Protein 4QSY (pdb70)

Organism: Homo sapiens (NCBI:txid9606)

CATH classification: 3.30.505.10

Secondary structure (DSSP, 8-state):
--B-TT--HHHHHHHHHHH--TTEEEEEE-SSSTT-EEEEEEETTEEEEEEEEE-SS-EESSSS--BSSHHHHHHHHHH-TTS-BBTTS-B----EE---/------B---

Radius of gyration: 12.67 Å; Cα contacts (8 Å, |Δi|>4): 235; chains: 2; bounding box: 30×30×31 Å

InterPro domains:
  IPR000242 Tyrosine-specific protein phosphatase, PTPase domain [PF00102] (273-519)
  IPR000242 Tyrosine-specific protein phosphatase, PTPase domain [PR00700] (303-310)
  IPR000242 Tyrosine-specific protein phosphatase, PTPase domain [PR00700] (327-347)
  IPR000242 Tyrosine-specific protein phosphatase, PTPase domain [PR00700] (413-430)
  IPR000242 Tyrosine-specific protein phosphatase, PTPase domain [PR00700] (454-472)
  IPR000242 Tyrosine-specific protein phosphatase, PTPase domain [PR00700] (488-503)
  IPR000242 Tyrosine-specific protein phosphatase, PTPase domain [PR00700] (504-514)
  IPR000242 Tyrosine-specific protein phosphatase, PTPase domain [PS50055] (247-521)
  IPR000242 Tyrosine-specific protein phosphatase, PTPase domain [SM00194] (246-523)
  IPR000387 Tyrosine-specific protein phosphatases domain [PS50056] (436-512)
  IPR000980 SH2 domain [PF00017] (6-81)
  IPR000980 SH2 domain [PF00017] (112-197)
  IPR000980 SH2 domain [PS50001] (6-102)
  IPR000980 SH2 domain [PS50001] (112-216)
  IPR000980 SH2 domain [SM00252] (4-87)
  IPR000980 SH2 domain [SM00252] (110-203)
  IPR003595 Protein-tyrosine phosphatase, catalytic [SM00404] (414-520)
  IPR012152 Protein-tyrosine phosphatase, non-receptor type-6, -11 [PIRSF000929] (1-593)
  IPR016130 Protein-tyrosine phosphatase, active site [PS00383] (457-467)
  IPR029021 Protein-tyrosine phosphatase-like [G3DSA:3.90.190.10] (218-525)

Foldseek 3Di:
DQEDAPDDLVRQFVCCLPPHDQLEKHKYADDVDGPFIKIWGHHPSGIDIFGWDDPVCFIDRVDDDTHPDPVVNLVVQCVVQARAADPVGDTGHNHHRDDD/DDDDDDDDDD

B-factor: mean 49.57, std 19.66, range [17.44, 118.37]

Structure (mmCIF, N/CA/C/O backbone):
data_4QSY
#
_entry.id   4QSY
#
_cell.length_a   61.780
_cell.length_b   61.780
_cell.length_c   74.190
_cell.angle_alpha   90.00
_cell.angle_beta   90.00
_cell.angle_gamma   90.00
#
_symmetry.space_group_name_H-M   'P 43 21 2'
#
loop_
_entity.id
_entity.type
_entity.pdbx_description
1 polymer 'Tyrosine-protein phosphatase non-receptor type 11'
2 polymer 'GRB2-associated-binding protein 1'
3 water water
#
loop_
_atom_site.group_PDB
_atom_site.id
_atom_site.type_symbol
_atom_site.label_atom_id
_atom_site.label_alt_id
_atom_site.label_comp_id
_atom_site.label_asym_id
_atom_site.label_entity_id
_atom_site.label_seq_id
_atom_site.pdbx_PDB_ins_code
_atom_site.Cartn_x
_atom_site.Cartn_y
_atom_site.Cartn_z
_atom_site.occupancy
_atom_site.B_iso_or_equiv
_atom_site.auth_seq_id
_atom_site.auth_comp_id
_atom_site.auth_asym_id
_atom_site.auth_atom_id
_atom_site.pdbx_PDB_model_num
ATOM 1 N N . ARG A 1 7 ? -5.162 30.738 -9.613 1.00 78.53 5 ARG A N 1
ATOM 2 C CA . ARG A 1 7 ? -6.520 30.243 -9.813 1.00 63.83 5 ARG A CA 1
ATOM 3 C C . ARG A 1 7 ? -6.940 29.308 -8.682 1.00 65.16 5 ARG A C 1
ATOM 4 O O . ARG A 1 7 ? -6.341 29.330 -7.607 1.00 63.87 5 ARG A O 1
ATOM 12 N N . TRP A 1 8 ? -7.958 28.484 -8.928 1.00 48.21 6 TRP A N 1
ATOM 13 C CA . TRP A 1 8 ? -8.579 27.700 -7.859 1.00 37.28 6 TRP A CA 1
ATOM 14 C C . TRP A 1 8 ? -7.671 26.635 -7.240 1.00 36.27 6 TRP A C 1
ATOM 15 O O . TRP A 1 8 ? -7.993 26.081 -6.186 1.00 44.00 6 TRP A O 1
ATOM 26 N N . PHE A 1 9 ? -6.543 26.345 -7.881 1.00 34.50 7 PHE A N 1
ATOM 27 C CA . PHE A 1 9 ? -5.647 25.304 -7.384 1.00 35.08 7 PHE A CA 1
ATOM 28 C C . PHE A 1 9 ? -4.542 25.863 -6.494 1.00 42.04 7 PHE A C 1
ATOM 29 O O . PHE A 1 9 ? -3.729 26.675 -6.935 1.00 40.56 7 PHE A O 1
ATOM 37 N N . HIS A 1 10 ? -4.521 25.413 -5.241 1.00 41.55 8 HIS A N 1
ATOM 38 C CA . HIS A 1 10 ? -3.505 25.824 -4.275 1.00 41.06 8 HIS A CA 1
ATOM 39 C C . HIS A 1 10 ? -2.625 24.640 -3.871 1.00 53.44 8 HIS A C 1
ATOM 40 O O . HIS A 1 10 ? -2.978 23.882 -2.967 1.00 49.66 8 HIS A O 1
ATOM 47 N N . PRO A 1 11 ? -1.466 24.489 -4.528 1.00 45.58 9 PRO A N 1
ATOM 48 C CA . PRO A 1 11 ? -0.601 23.322 -4.313 1.00 56.19 9 PRO A CA 1
ATOM 49 C C . PRO A 1 11 ? 0.119 23.305 -2.964 1.00 59.86 9 PRO A C 1
ATOM 50 O O . PRO A 1 11 ? 0.626 22.256 -2.570 1.00 67.17 9 PRO A O 1
ATOM 54 N N . ASN A 1 12 ? 0.158 24.436 -2.266 1.00 60.34 10 ASN A N 1
ATOM 55 C CA . ASN A 1 12 ? 1.009 24.552 -1.085 1.00 76.31 10 ASN A CA 1
ATOM 56 C C . ASN A 1 12 ? 0.298 24.812 0.246 1.00 73.87 10 ASN A C 1
ATOM 57 O O . ASN A 1 12 ? 0.916 25.332 1.174 1.00 81.73 10 ASN A O 1
ATOM 62 N N . ILE A 1 13 ? -0.979 24.454 0.360 1.00 60.48 11 ILE A N 1
ATOM 63 C CA . ILE A 1 13 ? -1.696 24.704 1.611 1.00 61.67 11 ILE A CA 1
ATOM 64 C C . ILE A 1 13 ? -2.300 23.449 2.232 1.00 60.56 11 ILE A C 1
ATOM 65 O O . ILE A 1 13 ? -2.602 22.476 1.538 1.00 50.15 11 ILE A O 1
ATOM 70 N N . THR A 1 14 ? -2.478 23.491 3.551 1.00 51.67 12 THR A N 1
ATOM 71 C CA . THR A 1 14 ? -3.075 22.389 4.295 1.00 51.18 12 THR A CA 1
ATOM 72 C C . THR A 1 14 ? -4.585 22.555 4.383 1.00 47.15 12 THR A C 1
ATOM 73 O O . THR A 1 14 ? -5.134 23.556 3.916 1.00 45.88 12 THR A O 1
ATOM 77 N N . GLY A 1 15 ? -5.252 21.576 4.985 1.00 52.70 13 GLY A N 1
ATOM 78 C CA . GLY A 1 15 ? -6.690 21.641 5.158 1.00 53.33 13 GLY A CA 1
ATOM 79 C C . GLY A 1 15 ? -7.081 22.801 6.050 1.00 49.68 13 GLY A C 1
ATOM 80 O O . GLY A 1 15 ? -8.052 23.510 5.776 1.00 47.18 13 GLY A O 1
ATOM 81 N N . VAL A 1 16 ? -6.309 22.996 7.114 1.00 54.85 14 VAL A N 1
ATOM 82 C CA . VAL A 1 16 ? -6.549 24.078 8.061 1.00 52.19 14 VAL A CA 1
ATOM 83 C C . VAL A 1 16 ? -6.322 25.434 7.397 1.00 49.90 14 VAL A C 1
ATOM 84 O O . VAL A 1 16 ? -7.132 26.350 7.542 1.00 48.14 14 VAL A O 1
ATOM 88 N N . GLU A 1 17 ? -5.218 25.549 6.664 1.00 51.51 15 GLU A N 1
ATOM 89 C CA . GLU A 1 17 ? -4.918 26.758 5.903 1.00 54.55 15 GLU A CA 1
ATOM 90 C C . GLU A 1 17 ? -6.015 27.066 4.887 1.00 45.91 15 GLU A C 1
ATOM 91 O O . GLU A 1 17 ? -6.356 28.228 4.665 1.00 45.05 15 GLU A O 1
ATOM 97 N N . ALA A 1 18 ? -6.561 26.022 4.271 1.00 44.34 16 ALA A N 1
ATOM 98 C CA . ALA A 1 18 ? -7.638 26.191 3.304 1.00 41.26 16 ALA A CA 1
ATOM 99 C C . ALA A 1 18 ? -8.875 26.779 3.974 1.00 42.98 16 ALA A C 1
ATOM 100 O O . ALA A 1 18 ? -9.573 27.612 3.392 1.00 36.85 16 ALA A O 1
ATOM 102 N N . GLU A 1 19 ? -9.141 26.348 5.204 1.00 43.05 17 GLU A N 1
ATOM 103 C CA . GLU A 1 19 ? -10.273 26.875 5.955 1.00 45.45 17 GLU A CA 1
ATOM 104 C C . GLU A 1 19 ? -10.064 28.354 6.279 1.00 39.81 17 GLU A C 1
ATOM 105 O O . GLU A 1 19 ? -10.980 29.160 6.134 1.00 37.66 17 GLU A O 1
ATOM 111 N N . ASN A 1 20 ? -8.852 28.711 6.694 1.00 42.28 18 ASN A N 1
ATOM 112 C CA . ASN A 1 20 ? -8.540 30.100 7.026 1.00 48.97 18 ASN A CA 1
ATOM 113 C C . ASN A 1 20 ? -8.690 31.034 5.826 1.00 43.03 18 ASN A C 1
ATOM 114 O O . ASN A 1 20 ? -9.197 32.147 5.956 1.00 39.72 18 ASN A O 1
ATOM 119 N N . LEU A 1 21 ? -8.243 30.580 4.660 1.00 39.50 19 LEU A N 1
ATOM 120 C CA . LEU A 1 21 ? -8.380 31.364 3.437 1.00 38.27 19 LEU A CA 1
ATOM 121 C C . LEU A 1 21 ? -9.8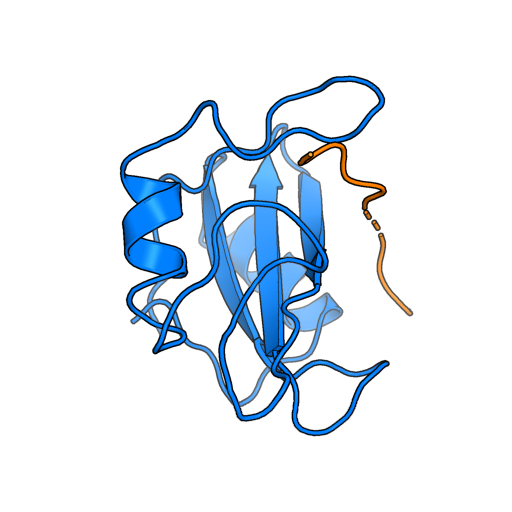40 31.626 3.100 1.00 34.18 19 LEU A C 1
ATOM 122 O O . LEU A 1 21 ? -10.255 32.771 2.928 1.00 37.07 19 LEU A O 1
ATOM 127 N N . LEU A 1 22 ? -10.608 30.546 3.005 1.00 36.36 20 LEU A N 1
ATOM 128 C CA . LEU A 1 22 ? -12.011 30.624 2.625 1.00 34.11 20 LEU A CA 1
ATOM 129 C C . LEU A 1 22 ? -12.822 31.470 3.602 1.00 33.27 20 LEU A C 1
ATOM 130 O O . LEU A 1 22 ? -13.743 32.181 3.203 1.00 31.90 20 LEU A O 1
ATOM 135 N N . LEU A 1 23 ? -12.481 31.397 4.882 1.00 32.06 21 LEU A N 1
ATOM 136 C CA . LEU A 1 23 ? -13.246 32.125 5.887 1.00 32.52 21 LEU A CA 1
ATOM 137 C C . LEU A 1 23 ? -12.869 33.603 5.930 1.00 33.09 21 LEU A C 1
ATOM 138 O O . LEU A 1 23 ? -13.653 34.436 6.390 1.00 37.72 21 LEU A O 1
ATOM 143 N N . THR A 1 24 ? -11.675 33.931 5.446 1.00 34.36 22 THR A N 1
ATOM 144 C CA . THR A 1 24 ? -11.193 35.306 5.525 1.00 36.03 22 THR A CA 1
ATOM 145 C C . THR A 1 24 ? -11.191 36.015 4.171 1.00 34.14 22 THR A C 1
ATOM 146 O O . THR A 1 24 ? -11.288 37.238 4.112 1.00 34.80 22 THR A O 1
ATOM 150 N N . ARG A 1 25 ? -11.080 35.250 3.090 1.00 32.35 23 ARG A N 1
ATOM 151 C CA . ARG A 1 25 ? -11.002 35.841 1.759 1.00 31.29 23 ARG A CA 1
ATOM 152 C C . ARG A 1 25 ? -12.113 35.362 0.836 1.00 29.34 23 ARG A C 1
ATOM 153 O O . ARG A 1 25 ? -12.200 35.792 -0.313 1.00 26.74 23 ARG A O 1
ATOM 161 N N . GLY A 1 26 ? -12.958 34.471 1.335 1.00 26.19 24 GLY A N 1
ATOM 162 C CA . GLY A 1 26 ? -14.031 33.936 0.521 1.00 28.87 24 GLY A CA 1
ATOM 163 C C . GLY A 1 26 ? -15.410 34.316 1.018 1.00 24.91 24 GLY A C 1
ATOM 164 O O . GLY A 1 26 ? -15.558 35.007 2.026 1.00 27.02 24 GLY A O 1
ATOM 165 N N . VAL A 1 27 ? -16.420 33.873 0.277 1.00 24.53 25 VAL A N 1
ATOM 166 C CA . VAL A 1 27 ? -17.812 33.976 0.689 1.00 24.24 25 VAL A CA 1
ATOM 167 C C . VAL A 1 27 ? -18.411 32.579 0.633 1.00 32.71 25 VAL A C 1
ATOM 168 O O . VAL A 1 27 ? -17.752 31.645 0.172 1.00 26.86 25 VAL A O 1
ATOM 172 N N . ASP A 1 28 ? -19.649 32.427 1.093 1.00 30.13 26 ASP A N 1
ATOM 173 C CA . ASP A 1 28 ? -20.349 31.158 0.928 1.00 33.92 26 ASP A CA 1
ATOM 174 C C . ASP A 1 28 ? -20.429 30.810 -0.555 1.00 24.89 26 ASP A C 1
ATOM 175 O O . ASP A 1 28 ? -20.875 31.623 -1.366 1.00 25.49 26 ASP A O 1
ATOM 180 N N . GLY A 1 29 ? -19.982 29.609 -0.903 1.00 30.61 27 GLY A N 1
ATOM 181 C CA . GLY A 1 29 ? -19.922 29.193 -2.291 1.00 26.39 27 GLY A CA 1
ATOM 182 C C . GLY A 1 29 ? -18.497 29.187 -2.819 1.00 32.14 27 GLY A C 1
ATOM 183 O O . GLY A 1 29 ? -18.216 28.592 -3.862 1.00 26.99 27 GLY A O 1
ATOM 184 N N . SER A 1 30 ? -17.595 29.854 -2.100 1.00 24.57 28 SER A N 1
ATOM 185 C CA . SER A 1 30 ? -16.181 29.858 -2.468 1.00 26.21 28 SER A CA 1
ATOM 186 C C . SER A 1 30 ? -15.578 28.473 -2.269 1.00 27.27 28 SER A C 1
ATOM 187 O O . SER A 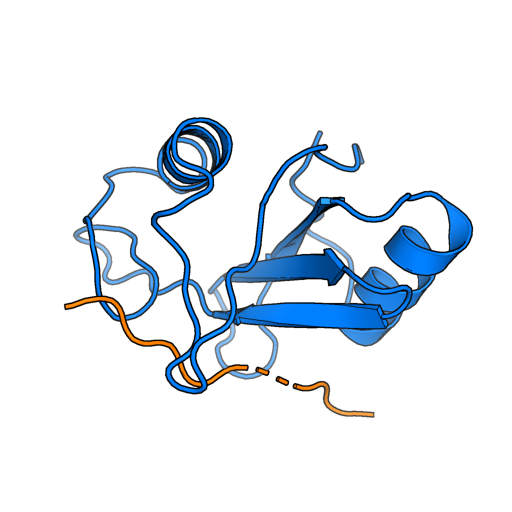1 30 ? -15.951 27.750 -1.346 1.00 28.75 28 SER A O 1
ATOM 190 N N . PHE A 1 31 ? -14.639 28.106 -3.131 1.00 27.84 29 PHE A N 1
ATOM 191 C CA . PHE A 1 31 ? -13.996 26.804 -3.020 1.00 31.27 29 PHE A CA 1
ATOM 192 C C . PHE A 1 31 ? -12.578 26.847 -3.566 1.00 27.08 29 PHE A C 1
ATOM 193 O O . PHE A 1 31 ? -12.215 27.757 -4.314 1.00 28.50 29 PHE A O 1
ATOM 201 N N . LEU A 1 32 ? -11.783 25.851 -3.194 1.00 28.61 30 LEU A N 1
ATOM 202 C CA . LEU A 1 32 ? -10.457 25.678 -3.771 1.00 35.22 30 LEU A CA 1
ATOM 203 C C . LEU A 1 32 ? -10.091 24.202 -3.816 1.00 34.05 30 LEU A C 1
ATOM 204 O O . LEU A 1 32 ? -10.759 23.367 -3.205 1.00 32.16 30 LEU A O 1
ATOM 209 N N . ALA A 1 33 ? -9.026 23.891 -4.544 1.00 30.16 31 ALA A N 1
ATOM 210 C CA . ALA A 1 33 ? -8.483 22.541 -4.563 1.00 34.08 31 ALA A CA 1
ATOM 211 C C . ALA A 1 33 ? -7.068 22.569 -4.011 1.00 42.47 31 ALA A C 1
ATOM 212 O O . ALA A 1 33 ? -6.330 23.534 -4.213 1.00 39.45 31 ALA A O 1
ATOM 214 N N . ARG A 1 34 ? -6.701 21.503 -3.311 1.00 38.99 32 ARG A N 1
ATOM 215 C CA . ARG A 1 34 ? -5.437 21.439 -2.595 1.00 39.64 32 ARG A CA 1
ATOM 216 C C . ARG A 1 34 ? -4.970 19.991 -2.526 1.00 47.73 32 ARG A C 1
ATOM 217 O O . ARG A 1 34 ? -5.760 19.080 -2.758 1.00 45.02 32 ARG A O 1
ATOM 225 N N . PRO A 1 35 ? -3.684 19.768 -2.216 1.00 54.20 33 PRO A N 1
ATOM 226 C CA . PRO A 1 35 ? -3.214 18.387 -2.048 1.00 61.32 33 PRO A CA 1
ATOM 227 C C . PRO A 1 35 ? -3.804 17.705 -0.812 1.00 58.98 33 PRO A C 1
ATOM 228 O O . PRO A 1 35 ? -4.071 18.362 0.195 1.00 50.94 33 PRO A O 1
ATOM 232 N N . SER A 1 36 ? -3.999 16.392 -0.900 1.00 61.71 34 SER A N 1
ATOM 233 C CA . SER A 1 36 ? -4.602 15.620 0.183 1.00 54.79 34 SER A CA 1
ATOM 234 C C . SER A 1 36 ? -3.572 15.161 1.210 1.00 62.32 34 SER A C 1
ATOM 235 O O . SER A 1 36 ? -2.485 14.705 0.856 1.00 67.79 34 SER A O 1
ATOM 238 N N . LYS A 1 37 ? -3.927 15.277 2.485 1.00 56.70 35 LYS A N 1
ATOM 239 C CA . LYS A 1 37 ? -3.065 14.812 3.563 1.00 59.87 35 LYS A CA 1
ATOM 240 C C . LYS A 1 37 ? -3.239 13.312 3.789 1.00 61.11 35 LYS A C 1
ATOM 241 O O . LYS A 1 37 ? -2.259 12.568 3.839 1.00 68.49 35 LYS A O 1
ATOM 243 N N . SER A 1 38 ? -4.489 12.875 3.918 1.00 55.92 36 SER A N 1
ATOM 244 C CA . SER A 1 38 ? -4.792 11.466 4.165 1.00 60.06 36 SER A CA 1
ATOM 245 C C . SER A 1 38 ? -4.349 10.576 3.007 1.00 58.22 36 SER A C 1
ATOM 246 O O . SER A 1 38 ? -3.984 9.420 3.209 1.00 57.50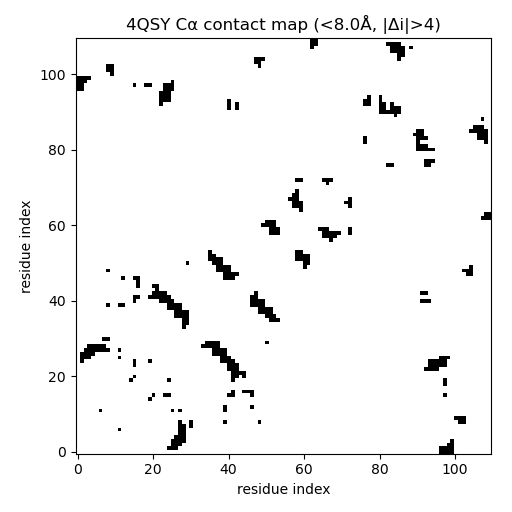 36 SER A O 1
ATOM 249 N N . ASN A 1 39 ? -4.388 11.116 1.794 1.00 57.61 37 ASN A N 1
ATOM 250 C CA . ASN A 1 39 ? -3.911 10.386 0.624 1.00 72.86 37 ASN A CA 1
ATOM 251 C C . ASN A 1 39 ? -2.870 11.182 -0.151 1.00 68.78 37 ASN A C 1
ATOM 252 O O . ASN A 1 39 ? -3.204 11.858 -1.123 1.00 65.42 37 ASN A O 1
ATOM 257 N N . PRO A 1 40 ? -1.603 11.106 0.289 1.00 71.59 38 PRO A N 1
ATOM 258 C CA . PRO A 1 40 ? -0.489 11.822 -0.342 1.00 72.82 38 PRO A CA 1
ATOM 259 C C . PRO A 1 40 ? -0.428 11.584 -1.845 1.00 74.97 38 PRO A C 1
ATOM 260 O O . PRO A 1 40 ? -0.516 10.440 -2.294 1.00 76.54 38 PRO A O 1
ATOM 264 N N . GLY A 1 41 ? -0.289 12.664 -2.607 1.00 76.34 39 GLY A N 1
ATOM 265 C CA . GLY A 1 41 ? -0.262 12.579 -4.054 1.00 78.40 39 GLY A CA 1
ATOM 266 C C . GLY A 1 41 ? -1.607 12.917 -4.667 1.00 79.53 39 GLY A C 1
ATOM 267 O O . GLY A 1 41 ? -1.699 13.197 -5.862 1.00 90.13 39 GLY A O 1
ATOM 268 N N . ASP A 1 42 ? -2.654 12.890 -3.846 1.00 68.57 40 ASP A N 1
ATOM 269 C CA . ASP A 1 42 ? -4.002 13.196 -4.314 1.00 63.49 40 ASP A CA 1
ATOM 270 C C . ASP A 1 42 ? -4.408 14.626 -4.006 1.00 52.17 40 ASP A C 1
ATOM 271 O O . ASP A 1 42 ? -3.661 15.380 -3.383 1.00 67.75 40 ASP A O 1
ATOM 276 N N . PHE A 1 43 ? -5.636 14.936 -4.355 1.00 53.45 41 PHE A N 1
ATOM 277 C CA . PHE A 1 43 ? -6.189 16.259 -4.139 1.00 49.88 41 PHE A CA 1
ATOM 278 C C . PHE A 1 43 ? -7.502 16.278 -3.416 1.00 51.68 41 PHE A C 1
ATOM 279 O O . PHE A 1 43 ? -8.206 15.299 -3.340 1.00 40.16 41 PHE A O 1
ATOM 287 N N . THR A 1 44 ? -7.831 17.464 -2.939 1.00 41.97 42 THR A N 1
ATOM 288 C CA . THR A 1 44 ? -9.043 17.598 -2.133 1.00 42.43 42 THR A CA 1
ATOM 289 C C . THR A 1 44 ? -9.702 18.956 -2.380 1.00 42.35 42 THR A C 1
ATOM 290 O O . THR A 1 44 ? -9.017 19.974 -2.486 1.00 40.10 42 THR A O 1
ATOM 294 N N . LEU A 1 45 ? -11.029 18.962 -2.487 1.00 38.69 43 LEU A N 1
ATOM 295 C CA . LEU A 1 45 ? -11.790 20.200 -2.610 1.00 36.22 43 LEU A CA 1
ATOM 296 C C . LEU A 1 45 ? -12.170 20.744 -1.238 1.00 39.61 43 LEU A C 1
ATOM 297 O O . LEU A 1 45 ? -12.727 20.022 -0.413 1.00 38.29 43 LEU A O 1
ATOM 302 N N . SER A 1 46 ? -11.869 22.014 -0.995 1.00 28.02 44 SER A N 1
ATOM 303 C C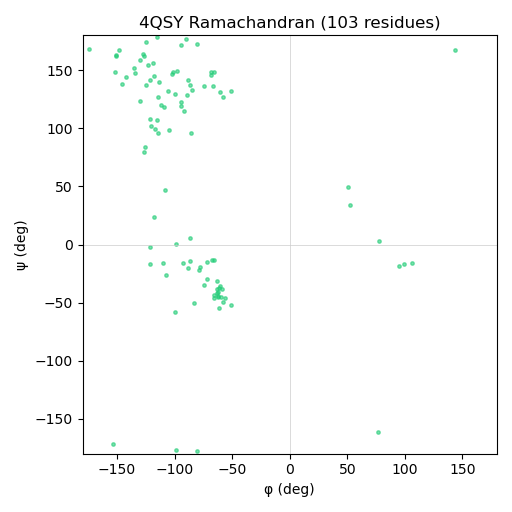A . SER A 1 46 ? -12.300 22.666 0.237 1.00 32.41 44 SER A CA 1
ATOM 304 C C . SER A 1 46 ? -13.339 23.725 -0.104 1.00 40.09 44 SER A C 1
ATOM 305 O O . SER A 1 46 ? -13.069 24.648 -0.872 1.00 34.66 44 SER A O 1
ATOM 308 N N . VAL A 1 47 ? -14.533 23.574 0.460 1.00 29.27 45 VAL A N 1
ATOM 309 C CA . VAL A 1 47 ? -15.673 24.390 0.063 1.00 31.63 45 VAL A CA 1
ATOM 310 C C . VAL A 1 47 ? -16.300 25.107 1.250 1.00 44.28 45 VAL A C 1
ATOM 311 O O . VAL A 1 47 ? -16.471 24.521 2.321 1.00 40.81 45 VAL A O 1
ATOM 315 N N . ARG A 1 48 ? -16.651 26.373 1.058 1.00 37.81 46 ARG A N 1
ATOM 316 C CA . 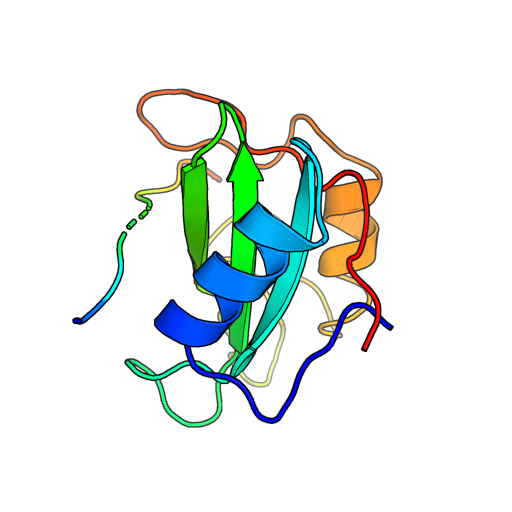ARG A 1 48 ? -17.334 27.117 2.106 1.00 34.05 46 ARG A CA 1
ATOM 317 C C . ARG A 1 48 ? -18.837 27.186 1.861 1.00 31.79 46 ARG A C 1
ATOM 318 O O . ARG A 1 48 ? -19.290 27.529 0.769 1.00 29.77 46 ARG A O 1
ATOM 326 N N . ARG A 1 49 ? -19.606 26.846 2.888 1.00 35.22 47 ARG A N 1
ATOM 327 C CA . ARG A 1 49 ? -21.049 27.031 2.853 1.00 46.68 47 ARG A CA 1
ATOM 328 C C . ARG A 1 49 ? -21.556 27.245 4.272 1.00 40.94 47 ARG A C 1
ATOM 329 O O . ARG A 1 49 ? -20.985 26.713 5.226 1.00 42.65 47 ARG A O 1
ATOM 337 N N . ASN A 1 50 ? -22.619 28.034 4.404 1.00 54.27 48 ASN A N 1
ATOM 338 C CA . ASN A 1 50 ? -23.213 28.333 5.705 1.00 62.75 48 ASN A CA 1
ATOM 339 C C . ASN A 1 50 ? -22.195 28.852 6.719 1.00 49.71 48 ASN A C 1
ATOM 340 O O . ASN A 1 50 ? -22.300 28.566 7.909 1.00 49.95 48 ASN A O 1
ATOM 345 N N . GLY A 1 51 ? -21.202 29.596 6.239 1.00 40.39 49 GLY A N 1
ATOM 346 C CA . GLY A 1 51 ? -20.196 30.181 7.106 1.00 38.95 49 GLY A CA 1
ATOM 347 C C . GLY A 1 51 ? -19.133 29.213 7.594 1.00 44.62 49 GLY A C 1
ATOM 348 O O . GLY A 1 51 ? -18.266 29.589 8.381 1.00 48.93 49 GLY A O 1
ATOM 349 N N . ALA A 1 52 ? -19.191 27.968 7.133 1.00 43.51 50 ALA A N 1
ATOM 350 C CA . ALA A 1 52 ? -18.218 26.962 7.549 1.00 37.66 50 ALA A CA 1
ATOM 351 C C . ALA A 1 52 ? -17.562 26.302 6.340 1.00 47.08 50 ALA A C 1
ATOM 352 O O . ALA A 1 52 ? -18.080 26.373 5.226 1.00 47.94 50 ALA A O 1
ATOM 354 N N . VAL A 1 53 ? -16.421 25.657 6.565 1.00 45.08 51 VAL A N 1
ATOM 355 C CA . VAL A 1 53 ? -15.671 25.047 5.474 1.00 40.87 51 VAL A CA 1
ATOM 356 C C . VAL A 1 53 ? -15.799 23.533 5.481 1.00 43.11 51 VAL A C 1
ATOM 357 O O . VAL A 1 53 ? -15.638 22.887 6.514 1.00 47.94 51 VAL A O 1
ATOM 361 N N . THR A 1 54 ? -16.085 22.971 4.314 1.00 42.10 52 THR A N 1
ATOM 362 C CA . THR A 1 54 ? -16.278 21.538 4.185 1.00 49.67 52 THR A CA 1
ATOM 363 C C . THR A 1 54 ? -15.216 20.992 3.218 1.00 43.67 52 THR A C 1
ATOM 364 O O . THR A 1 54 ? -14.685 21.742 2.397 1.00 44.73 52 THR A O 1
ATOM 368 N N . HIS A 1 55 ? -14.890 19.704 3.319 1.00 38.54 53 HIS A N 1
ATOM 369 C CA . HIS A 1 55 ? -13.794 19.139 2.521 1.00 37.88 53 HIS A CA 1
ATOM 370 C C . HIS A 1 55 ? -14.179 17.856 1.785 1.00 47.32 53 HIS A C 1
ATOM 371 O O . HIS A 1 55 ? -14.587 16.876 2.409 1.00 52.63 53 HIS A O 1
ATOM 378 N N . ILE A 1 56 ? -14.012 17.855 0.464 1.00 40.59 54 ILE A N 1
ATOM 379 C CA . ILE A 1 56 ? -14.394 16.716 -0.372 1.00 44.47 54 ILE A CA 1
ATOM 380 C C . ILE A 1 56 ? -13.192 16.040 -1.040 1.00 52.27 54 ILE A C 1
ATOM 381 O O . ILE A 1 56 ? -12.390 16.687 -1.718 1.00 42.19 54 ILE A O 1
ATOM 386 N N . LYS A 1 57 ? -13.088 14.727 -0.861 1.00 40.54 55 LYS A N 1
ATOM 387 C CA . LYS A 1 57 ? -11.978 13.956 -1.407 1.00 43.67 55 LYS A CA 1
ATOM 388 C C . LYS A 1 57 ? -12.077 13.737 -2.914 1.00 42.66 55 LYS A C 1
ATOM 389 O O . LYS A 1 57 ? -13.143 13.415 -3.438 1.00 42.39 55 LYS A O 1
ATOM 395 N N . ILE A 1 58 ? -10.952 13.909 -3.602 1.00 37.63 56 ILE A N 1
ATOM 396 C CA . ILE A 1 58 ? -10.882 13.675 -5.040 1.00 35.48 56 ILE A CA 1
ATOM 397 C C . ILE A 1 58 ? -10.074 12.419 -5.341 1.00 39.97 56 ILE A C 1
ATOM 398 O O . ILE A 1 58 ? -8.890 12.347 -5.015 1.00 44.53 56 ILE A O 1
ATOM 403 N N . GLN A 1 59 ? -10.713 11.428 -5.953 1.00 34.02 57 GLN A N 1
ATOM 404 C CA . GLN A 1 59 ? -10.013 10.199 -6.305 1.00 35.29 57 GLN A CA 1
ATOM 405 C C . GLN A 1 59 ? -9.296 10.342 -7.641 1.00 28.03 57 GLN A C 1
ATOM 406 O O . GLN A 1 59 ? -9.868 10.826 -8.617 1.00 27.03 57 GLN A O 1
ATOM 412 N N . ASN A 1 60 ? -8.035 9.923 -7.663 1.00 27.87 58 ASN A N 1
ATOM 413 C CA . ASN A 1 60 ? -7.249 9.851 -8.886 1.00 26.80 58 ASN A CA 1
ATOM 414 C C . ASN A 1 60 ? -6.793 8.417 -9.105 1.00 34.12 58 ASN A C 1
ATOM 415 O O . ASN A 1 60 ? -5.853 7.959 -8.462 1.00 34.83 58 ASN A O 1
ATOM 420 N N . THR A 1 61 ? -7.462 7.711 -10.012 1.00 30.17 59 THR A N 1
ATOM 421 C CA . THR A 1 61 ? -7.174 6.297 -10.231 1.00 33.59 59 THR A CA 1
ATOM 422 C C . THR A 1 61 ? -6.049 6.086 -11.236 1.00 37.62 59 THR A C 1
ATOM 423 O O . THR A 1 61 ? -5.513 4.987 -11.355 1.00 33.73 59 THR A O 1
ATOM 427 N N . GLY A 1 62 ? -5.700 7.142 -11.961 1.00 34.99 60 GLY A N 1
ATOM 428 C CA . GLY A 1 62 ? -4.751 7.029 -13.053 1.00 41.03 60 GLY A CA 1
ATOM 429 C C . GLY A 1 62 ? -5.464 6.839 -14.380 1.00 37.88 60 GLY A C 1
ATOM 430 O O . GLY A 1 62 ? -4.886 7.057 -15.446 1.00 41.36 60 GLY A O 1
ATOM 431 N N . ASP A 1 63 ? -6.729 6.429 -14.311 1.00 31.38 61 ASP A N 1
ATOM 432 C CA . ASP A 1 63 ? -7.553 6.251 -15.503 1.00 31.96 61 ASP A CA 1
ATOM 433 C C . ASP A 1 63 ? -8.642 7.323 -15.582 1.00 32.21 61 ASP A C 1
ATOM 434 O O . ASP A 1 63 ? -9.252 7.529 -16.633 1.00 26.97 61 ASP A O 1
ATOM 439 N N . TYR A 1 64 ? -8.882 7.990 -14.455 1.00 28.00 62 TYR A N 1
ATOM 440 C CA . TYR A 1 64 ? -9.888 9.047 -14.367 1.00 29.40 62 TYR A CA 1
ATOM 441 C C . TYR A 1 64 ? -9.847 9.732 -13.006 1.00 29.19 62 TYR A C 1
ATOM 442 O O . TYR A 1 64 ? -9.203 9.247 -12.070 1.00 25.04 62 TYR A O 1
ATOM 451 N N . TYR A 1 65 ? -10.546 10.858 -12.910 1.00 26.39 63 TYR A N 1
ATOM 452 C CA . TYR A 1 65 ? -10.773 11.536 -11.640 1.00 27.10 63 TYR A CA 1
ATOM 453 C C . TYR A 1 65 ? -12.254 11.474 -11.288 1.00 29.54 63 TYR A C 1
ATOM 454 O O . TYR A 1 65 ? -13.104 11.632 -12.165 1.00 24.25 63 TYR A O 1
ATOM 463 N N . ASP A 1 66 ? -12.565 11.248 -10.014 1.00 27.65 64 ASP A N 1
ATOM 464 C CA . ASP A 1 66 ? -13.937 11.401 -9.536 1.00 32.38 64 ASP A CA 1
ATOM 465 C C . ASP A 1 66 ? -13.945 11.732 -8.042 1.00 33.69 64 ASP A C 1
ATOM 466 O O . ASP A 1 66 ? -12.899 12.009 -7.456 1.00 27.92 64 ASP A O 1
ATOM 471 N N . LEU A 1 67 ? -15.124 11.722 -7.433 1.00 29.87 65 LEU A N 1
ATOM 472 C CA . LEU A 1 67 ? -15.227 11.959 -5.999 1.00 35.84 65 LEU A CA 1
ATOM 473 C C . LEU A 1 67 ? -15.578 10.661 -5.287 1.00 40.72 65 LEU A C 1
ATOM 474 O O . LEU A 1 67 ? -16.470 10.633 -4.437 1.00 38.84 65 LEU A O 1
ATOM 479 N N . TYR A 1 68 ? -14.858 9.595 -5.639 1.00 36.78 66 TYR A N 1
ATOM 480 C CA . TYR A 1 68 ? -15.170 8.241 -5.187 1.00 39.27 66 TYR A CA 1
ATOM 481 C C . TYR A 1 68 ? -16.639 7.941 -5.450 1.00 44.32 66 TYR A C 1
ATOM 482 O O . TYR A 1 68 ? -17.363 7.474 -4.570 1.00 38.56 66 TYR A O 1
ATOM 491 N N . GLY A 1 69 ? -17.066 8.224 -6.676 1.00 39.12 67 GLY A N 1
ATOM 492 C CA . GLY A 1 69 ? -18.455 8.095 -7.067 1.00 41.28 67 GLY A CA 1
ATOM 493 C C . GLY A 1 69 ? -18.838 9.207 -8.024 1.00 34.14 67 GLY A C 1
ATOM 494 O O . GLY A 1 69 ? -18.097 10.172 -8.192 1.00 36.63 67 GLY A O 1
ATOM 495 N N . GLY A 1 70 ? -19.996 9.074 -8.658 1.00 40.23 68 GLY A N 1
ATOM 496 C CA . GLY A 1 70 ? -20.466 10.085 -9.586 1.00 44.82 68 GLY A CA 1
ATOM 497 C C . GLY A 1 70 ? -19.770 10.033 -10.934 1.00 45.31 68 GLY A C 1
ATOM 498 O O . GLY A 1 70 ? -19.166 9.019 -11.300 1.00 39.64 68 GLY A O 1
ATOM 499 N N . GLU A 1 71 ? -19.856 11.133 -11.674 1.00 37.77 69 GLU A N 1
ATOM 500 C CA . GLU A 1 71 ? -19.291 11.208 -13.014 1.00 33.64 69 GLU A CA 1
ATOM 501 C C . GLU A 1 71 ? -17.767 11.101 -12.985 1.00 33.84 69 GLU A C 1
ATOM 502 O O . GLU A 1 71 ? -17.123 11.532 -12.028 1.00 33.97 69 GLU A O 1
ATOM 508 N N . LYS A 1 72 ? -17.194 10.516 -14.034 1.00 28.02 70 LYS A N 1
ATOM 509 C CA . LYS A 1 72 ? -15.745 10.377 -14.133 1.00 26.25 70 LYS A CA 1
ATOM 510 C C . LYS A 1 72 ? -15.165 11.418 -15.088 1.00 25.72 70 LYS A C 1
ATOM 511 O O . LYS A 1 72 ? -15.809 11.799 -16.064 1.00 26.86 70 LYS A O 1
ATOM 517 N N . PHE A 1 73 ? -13.947 11.874 -14.798 1.00 25.96 71 PHE A N 1
ATOM 518 C CA . PHE A 1 73 ? -13.301 12.919 -15.591 1.00 27.21 71 PHE A CA 1
ATOM 519 C C . PHE A 1 73 ? -11.847 12.599 -15.917 1.00 25.84 71 PHE A C 1
ATOM 520 O O . PHE A 1 73 ? -11.146 11.970 -15.128 1.00 27.97 71 PHE A O 1
ATOM 528 N N . ALA A 1 74 ? -11.402 13.056 -17.082 1.00 23.89 72 ALA A N 1
ATOM 529 C CA . ALA A 1 74 ? -10.036 12.823 -17.531 1.00 25.21 72 ALA A CA 1
ATOM 530 C C . ALA A 1 74 ? -9.038 13.697 -16.773 1.00 32.78 72 ALA A C 1
ATOM 531 O O . ALA A 1 74 ? -7.914 13.275 -16.502 1.00 24.80 72 ALA A O 1
ATOM 533 N N . THR A 1 75 ? -9.448 14.914 -16.431 1.00 24.75 73 THR A N 1
ATOM 534 C CA . THR A 1 75 ? -8.557 15.848 -15.745 1.00 24.55 73 THR A CA 1
ATOM 535 C C . THR A 1 75 ? -9.198 16.452 -14.505 1.00 24.64 73 THR A C 1
ATOM 536 O O . THR A 1 75 ? -10.424 16.496 -14.381 1.00 25.30 73 THR A O 1
ATOM 540 N N . LEU A 1 76 ? -8.358 16.939 -13.599 1.00 19.14 74 LEU A N 1
ATOM 541 C CA . LEU A 1 76 ? -8.837 17.593 -12.392 1.00 23.50 74 LEU A CA 1
ATOM 542 C C . LEU A 1 76 ? -9.641 18.846 -12.731 1.00 25.09 74 LEU A C 1
ATOM 543 O O . LEU A 1 76 ? -10.708 19.078 -12.164 1.00 28.76 74 LEU A O 1
ATOM 548 N N . ALA A 1 77 ? -9.124 19.637 -13.670 1.00 25.36 75 ALA A N 1
ATOM 549 C CA . ALA A 1 77 ? -9.748 20.899 -14.057 1.00 25.15 75 ALA A CA 1
ATOM 550 C C . ALA A 1 77 ? -11.151 20.700 -14.616 1.00 27.03 75 ALA A C 1
ATOM 551 O O . ALA A 1 77 ? -12.045 21.504 -14.367 1.00 29.51 75 ALA A O 1
ATOM 553 N N . GLU A 1 78 ? -11.353 19.629 -15.373 1.00 27.38 76 GLU A N 1
ATOM 554 C CA A GLU A 1 78 ? -12.649 19.350 -15.968 0.53 30.33 76 GLU A CA 1
ATOM 555 C CA B GLU A 1 78 ? -12.669 19.401 -15.960 0.47 30.05 76 GLU A CA 1
ATOM 556 C C . GLU A 1 78 ? -13.651 18.901 -14.907 1.00 27.12 76 GLU A C 1
ATOM 557 O O . GLU A 1 78 ? -14.843 19.211 -14.975 1.00 26.76 76 GLU A O 1
ATOM 568 N N . LEU A 1 79 ? -13.155 18.151 -13.929 1.00 24.28 77 LEU A N 1
ATOM 569 C CA . LEU A 1 79 ? -13.986 17.750 -12.800 1.00 32.18 77 LEU A CA 1
ATOM 570 C C . LEU A 1 79 ? -14.519 19.005 -12.114 1.00 31.24 77 LEU A C 1
ATOM 571 O O . LEU A 1 79 ? -15.717 19.122 -11.856 1.00 30.17 77 LEU A O 1
ATOM 576 N N . VAL A 1 80 ? -13.618 19.938 -11.820 1.00 27.13 78 VAL A N 1
ATOM 577 C CA . VAL A 1 80 ? -13.992 21.183 -11.153 1.00 29.50 78 VAL A CA 1
ATOM 578 C C . VAL A 1 80 ? -14.962 21.980 -12.017 1.00 30.99 78 VAL A C 1
ATOM 579 O O . VAL A 1 80 ? -15.980 22.480 -11.527 1.00 28.90 78 VAL A O 1
ATOM 583 N N . GLN A 1 81 ? -14.649 22.073 -13.306 1.00 32.90 79 GLN A N 1
ATOM 584 C CA . GLN A 1 81 ? -15.500 22.765 -14.267 1.00 29.19 79 GLN A CA 1
ATOM 585 C C . GLN A 1 81 ? -16.913 22.185 -14.259 1.00 32.83 79 GLN A C 1
ATOM 586 O O . GLN A 1 81 ? -17.897 22.924 -14.224 1.00 32.06 79 GLN A O 1
ATOM 592 N N . TYR A 1 82 ? -17.004 20.859 -14.277 1.00 25.58 80 TYR A N 1
ATOM 593 C CA . TYR A 1 82 ? -18.295 20.175 -14.304 1.00 30.67 80 TYR A CA 1
ATOM 594 C C . TYR A 1 82 ? -19.157 20.516 -13.091 1.00 37.20 80 TYR A C 1
ATOM 595 O O . TYR A 1 82 ? -20.358 20.770 -13.220 1.00 30.67 80 TYR A O 1
ATOM 604 N N . TYR A 1 83 ? -18.553 20.501 -11.909 1.00 28.55 81 TYR A N 1
ATOM 605 C CA . TYR A 1 83 ? -19.326 20.710 -10.691 1.00 31.08 81 TYR A CA 1
ATOM 606 C C . TYR A 1 83 ? -19.645 22.186 -10.469 1.00 32.47 81 TYR A C 1
ATOM 607 O O . TYR A 1 83 ? -20.570 22.522 -9.735 1.00 44.99 81 TYR A O 1
ATOM 616 N N . MET A 1 84 ? -18.893 23.066 -11.122 1.00 31.59 82 MET A N 1
ATOM 617 C CA . MET A 1 84 ? -19.246 24.482 -11.142 1.00 39.90 82 MET A CA 1
ATOM 618 C C . MET A 1 84 ? -20.469 24.720 -12.021 1.00 39.01 82 MET A C 1
ATOM 619 O O . MET A 1 84 ? -21.241 25.649 -11.786 1.00 45.88 82 MET A O 1
ATOM 624 N N . GLU A 1 85 ? -20.635 23.875 -13.034 1.00 33.83 83 GLU A N 1
ATOM 625 C CA . GLU A 1 85 ? -21.723 24.027 -13.994 1.00 40.32 83 GLU A CA 1
ATOM 626 C C . GLU A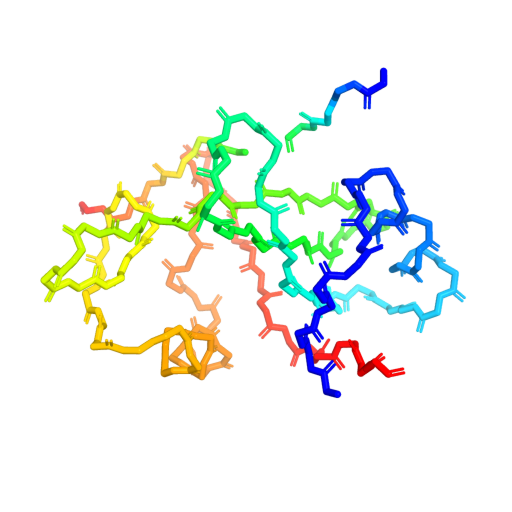 1 85 ? -22.958 23.230 -13.588 1.00 38.06 83 GLU A C 1
ATOM 627 O O . GLU A 1 85 ? -24.051 23.460 -14.102 1.00 42.64 83 GLU A O 1
ATOM 633 N N . HIS A 1 86 ? -22.778 22.289 -12.667 1.00 36.50 84 HIS A N 1
ATOM 634 C CA . HIS A 1 86 ? -23.877 21.457 -12.200 1.00 47.03 84 HIS A CA 1
ATOM 635 C C . HIS A 1 86 ? -23.973 21.520 -10.674 1.00 54.11 84 HIS A C 1
ATOM 636 O O . HIS A 1 86 ? -23.519 20.614 -9.974 1.00 48.98 84 HIS A O 1
ATOM 643 N N . HIS A 1 87 ? -24.570 22.597 -10.168 1.00 51.25 85 HIS A N 1
ATOM 644 C CA . HIS A 1 87 ? -24.605 22.866 -8.731 1.00 52.81 85 HIS A CA 1
ATOM 645 C C . HIS A 1 87 ? -25.453 21.879 -7.932 1.00 57.81 85 HIS A C 1
ATOM 646 O O . HIS A 1 87 ? -25.372 21.850 -6.706 1.00 62.41 85 HIS A O 1
ATOM 653 N N . GLY A 1 88 ? -26.260 21.073 -8.614 1.00 50.89 86 GLY A N 1
ATOM 654 C CA . GLY A 1 88 ? -27.127 20.134 -7.925 1.00 55.19 86 GLY A CA 1
ATOM 655 C C . GLY A 1 88 ? -26.600 18.713 -7.849 1.00 59.50 86 GLY A C 1
ATOM 656 O O . GLY A 1 88 ? -27.253 17.836 -7.284 1.00 62.69 86 GLY A O 1
ATOM 657 N N . GLN A 1 89 ? -25.413 18.485 -8.401 1.00 54.53 87 GLN A N 1
ATOM 658 C CA . GLN A 1 89 ? -24.888 17.130 -8.547 1.00 58.56 87 GLN A CA 1
ATOM 659 C C . GLN A 1 89 ? -24.093 16.636 -7.343 1.00 62.78 87 GLN A C 1
ATOM 660 O O . GLN A 1 89 ? -23.916 15.433 -7.162 1.00 66.53 87 GLN A O 1
ATOM 666 N N . LEU A 1 90 ? -23.613 17.556 -6.517 1.00 62.34 88 LEU A N 1
ATOM 667 C CA . LEU A 1 90 ? -22.772 17.168 -5.391 1.00 64.65 88 LEU A CA 1
ATOM 668 C C . LEU A 1 90 ? -23.554 17.244 -4.080 1.00 66.80 88 LEU A C 1
ATOM 669 O O . LEU A 1 90 ? -23.712 18.320 -3.499 1.00 66.03 88 LEU A O 1
ATOM 674 N N . LYS A 1 91 ? -24.037 16.089 -3.627 1.00 67.82 89 LYS A N 1
ATOM 675 C CA . LYS A 1 91 ? -24.839 15.989 -2.413 1.00 63.54 89 LYS A CA 1
ATOM 676 C C . LYS A 1 91 ? -24.193 15.055 -1.402 1.00 65.29 89 LYS A C 1
ATOM 677 O O . LYS A 1 91 ? -23.638 14.023 -1.772 1.00 56.95 89 LYS A O 1
ATOM 683 N N . GLU A 1 92 ? -24.268 15.408 -0.124 1.00 59.83 90 GLU A N 1
ATOM 684 C CA . GLU A 1 92 ? -23.955 14.443 0.919 1.00 70.97 90 GLU A CA 1
ATOM 685 C C . GLU A 1 92 ? -25.194 13.576 1.111 1.00 73.84 90 GLU A C 1
ATOM 686 O O . GLU A 1 92 ? -26.245 13.856 0.533 1.00 75.73 90 GLU A O 1
ATOM 692 N N . LYS A 1 93 ? -25.088 12.524 1.912 1.00 79.79 91 LYS A N 1
ATOM 693 C CA . LYS A 1 93 ? -26.204 11.596 2.035 1.00 86.42 91 LYS A CA 1
ATOM 694 C C . LYS A 1 93 ? -27.202 12.058 3.100 1.00 94.61 91 LYS A C 1
ATOM 695 O O . LYS A 1 93 ? -28.172 11.360 3.400 1.00 108.62 91 LYS A O 1
ATOM 701 N N . ASN A 1 94 ? -26.974 13.254 3.639 1.00 89.43 92 ASN A N 1
ATOM 702 C CA . ASN A 1 94 ? -27.878 13.850 4.625 1.00 91.88 92 ASN A CA 1
ATOM 703 C C . ASN A 1 94 ? -29.368 13.886 4.229 1.00 97.87 92 ASN A C 1
ATOM 704 O O . ASN A 1 94 ? -30.195 13.429 5.016 1.00 117.72 92 ASN A O 1
ATOM 709 N N . GLY A 1 95 ? -29.745 14.409 3.056 1.00 84.17 93 GLY A N 1
ATOM 710 C CA . GLY A 1 95 ? -28.862 14.994 2.061 1.00 79.21 93 GLY A CA 1
ATOM 711 C C . GLY A 1 95 ? -28.855 16.512 2.092 1.00 86.96 93 GLY A C 1
ATOM 712 O O . GLY A 1 95 ? -29.847 17.147 2.445 1.00 97.67 93 GLY A O 1
ATOM 713 N N . ASP A 1 96 ? -27.712 17.090 1.740 1.00 70.77 94 ASP A N 1
ATOM 714 C CA . ASP A 1 96 ? -27.568 18.532 1.577 1.00 71.21 94 ASP A CA 1
ATOM 715 C C . ASP A 1 96 ? -26.654 18.781 0.388 1.00 64.47 94 ASP A C 1
ATOM 716 O O . ASP A 1 96 ? -25.709 18.028 0.165 1.00 72.70 94 ASP A O 1
ATOM 721 N N . VAL A 1 97 ? -26.919 19.833 -0.376 1.00 59.32 95 VAL A N 1
ATOM 722 C CA . VAL A 1 97 ? -26.102 20.100 -1.551 1.00 66.66 95 VAL A CA 1
ATOM 723 C C . VAL A 1 97 ? -24.891 20.966 -1.195 1.00 66.21 95 VAL A C 1
ATOM 724 O O . VAL A 1 97 ? -24.970 21.862 -0.350 1.00 69.15 95 VAL A O 1
ATOM 728 N N . ILE A 1 98 ? -23.757 20.657 -1.817 1.00 63.67 96 ILE A N 1
ATOM 729 C CA . ILE A 1 98 ? -22.542 21.443 -1.649 1.00 59.53 96 ILE A CA 1
ATOM 730 C C . ILE A 1 98 ? -22.189 22.085 -2.979 1.00 58.70 96 ILE A C 1
ATOM 731 O O . ILE A 1 98 ? -21.738 21.408 -3.904 1.00 58.70 96 ILE A O 1
ATOM 736 N N . GLU A 1 99 ? -22.394 23.393 -3.074 1.00 44.87 97 GLU A N 1
ATOM 737 C CA . GLU A 1 99 ? -22.230 24.086 -4.340 1.00 36.12 97 GLU A CA 1
ATOM 738 C C . GLU A 1 99 ? -20.843 24.690 -4.499 1.00 37.07 97 GLU A C 1
ATOM 739 O O . GLU A 1 99 ? -20.396 25.482 -3.667 1.00 35.30 97 GLU A O 1
ATOM 745 N N . LEU A 1 100 ? -20.167 24.293 -5.574 1.00 32.10 98 LEU A N 1
ATOM 746 C CA . LEU A 1 100 ? -18.931 24.943 -5.995 1.00 32.57 98 LEU A CA 1
ATOM 747 C C . LEU A 1 100 ? -19.285 26.142 -6.858 1.00 30.21 98 LEU A C 1
ATOM 748 O O . LEU A 1 100 ? -19.514 25.996 -8.057 1.00 31.40 98 LEU A O 1
ATOM 753 N N . LYS A 1 101 ? -19.334 27.324 -6.253 1.00 37.59 99 LYS A N 1
ATOM 754 C CA . LYS A 1 101 ? -19.743 28.520 -6.978 1.00 28.60 99 LYS A CA 1
ATOM 755 C C . LYS A 1 101 ? -18.567 29.381 -7.428 1.00 35.80 99 LYS A C 1
ATOM 756 O O . LYS A 1 101 ? -18.402 29.654 -8.618 1.00 37.34 99 LYS A O 1
ATOM 762 N N . TYR A 1 102 ? -17.750 29.810 -6.473 1.00 27.43 100 TYR A N 1
ATOM 763 C CA . TYR A 1 102 ? -16.738 30.817 -6.753 1.00 26.73 100 TYR A CA 1
ATOM 764 C C . TYR A 1 102 ? -15.326 30.329 -6.446 1.00 28.11 100 TYR A C 1
ATOM 765 O O . TYR A 1 102 ? -14.954 30.188 -5.286 1.00 32.56 100 TYR A O 1
ATOM 774 N N . PRO A 1 103 ? -14.530 30.071 -7.491 1.00 29.99 101 PRO A N 1
ATOM 775 C CA . PRO A 1 103 ? -13.141 29.657 -7.261 1.00 30.25 101 PRO A CA 1
ATOM 776 C C . PRO A 1 103 ? -12.359 30.724 -6.499 1.00 34.47 101 PRO A C 1
ATOM 777 O O . PRO A 1 103 ? -12.427 31.903 -6.848 1.00 33.60 101 PRO A O 1
ATOM 781 N N . LEU A 1 104 ? -11.653 30.312 -5.452 1.00 29.09 102 LEU A N 1
ATOM 782 C CA . LEU A 1 104 ? -10.789 31.216 -4.706 1.00 31.82 102 LEU A CA 1
ATOM 783 C C . LEU A 1 104 ? -9.388 31.140 -5.304 1.00 37.33 102 LEU A C 1
ATOM 784 O O . LEU A 1 104 ? -8.669 30.162 -5.105 1.00 35.53 102 LEU A O 1
ATOM 789 N N A ASN A 1 105 ? -9.012 32.179 -6.042 0.47 40.55 103 ASN A N 1
ATOM 790 N N B ASN A 1 105 ? -9.005 32.182 -6.031 0.53 40.52 103 ASN A N 1
ATOM 791 C CA A ASN A 1 105 ? -7.758 32.179 -6.787 0.47 44.75 103 ASN A CA 1
ATOM 792 C CA B ASN A 1 105 ? -7.766 32.170 -6.799 0.53 44.57 103 ASN A CA 1
ATOM 793 C C A ASN A 1 105 ? -6.526 32.081 -5.894 0.47 50.86 103 ASN A C 1
ATOM 794 C C B ASN A 1 105 ? -6.500 32.200 -5.940 0.53 51.10 103 ASN A C 1
ATOM 795 O O A ASN A 1 105 ? -6.581 32.375 -4.699 0.47 49.91 103 ASN A O 1
ATOM 796 O O B ASN A 1 105 ? -6.509 32.696 -4.813 0.53 50.10 103 ASN A O 1
ATOM 805 N N . CYS A 1 106 ? -5.416 31.657 -6.489 1.00 58.03 104 CYS A N 1
ATOM 806 C CA . CYS A 1 106 ? -4.145 31.563 -5.781 1.00 64.84 104 CYS A CA 1
ATOM 807 C C . CYS A 1 106 ? -3.267 32.776 -6.067 1.00 66.36 104 CYS A C 1
ATOM 808 O O . CYS A 1 106 ? -3.013 33.593 -5.183 1.00 76.47 104 CYS A O 1
ATOM 811 N N . LYS B 2 3 ? -7.044 19.141 14.740 1.00 88.83 1 LYS B N 1
ATOM 812 C CA . LYS B 2 3 ? -6.173 19.573 13.655 1.00 84.08 1 LYS B CA 1
ATOM 813 C C . LYS B 2 3 ? -6.627 18.981 12.321 1.00 85.95 1 LYS B C 1
ATOM 814 O O . LYS B 2 3 ? -6.828 19.705 11.348 1.00 89.13 1 LYS B O 1
ATOM 820 N N . GLN B 2 4 ? -6.790 17.662 12.283 1.00 84.46 2 GLN B N 1
ATOM 821 C CA . GLN B 2 4 ? -7.266 16.976 11.085 1.00 83.61 2 GLN B CA 1
ATOM 822 C C . GLN B 2 4 ? -8.719 17.361 10.799 1.00 80.73 2 GLN B C 1
ATOM 823 O O . GLN B 2 4 ? -9.544 17.422 11.710 1.00 76.17 2 GLN B O 1
ATOM 829 N N . VAL B 2 5 ? -9.028 17.627 9.532 1.00 70.30 3 VAL B N 1
ATOM 830 C CA . VAL B 2 5 ? -10.284 18.287 9.179 1.00 58.09 3 VAL B CA 1
ATOM 831 C C . VAL B 2 5 ? -11.426 17.341 8.8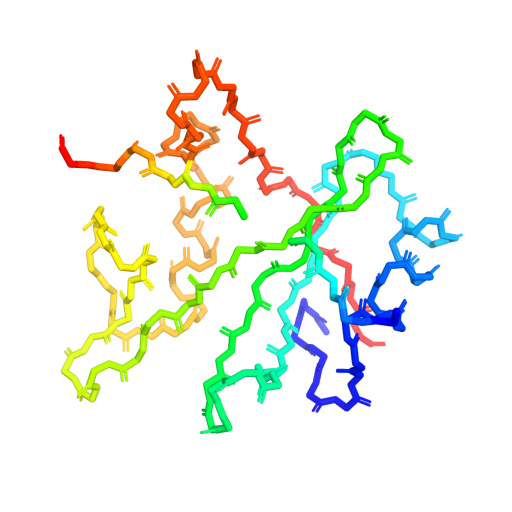14 1.00 60.89 3 VAL B C 1
ATOM 832 O O . VAL B 2 5 ? -11.241 16.129 8.670 1.00 56.07 3 VAL B O 1
ATOM 836 N N . GLU B 2 6 ? -12.608 17.930 8.663 1.00 69.37 4 GLU B N 1
ATOM 837 C CA . GLU B 2 6 ? -13.843 17.204 8.394 1.00 76.44 4 GLU B CA 1
ATOM 838 C C . GLU B 2 6 ? -14.001 16.819 6.926 1.00 70.95 4 GLU B C 1
ATOM 839 O O . GLU B 2 6 ? -13.741 17.629 6.039 1.00 67.84 4 GLU B O 1
ATOM 861 N N . LEU B 2 8 ? -16.839 14.856 4.157 1.00 62.68 6 LEU B N 1
ATOM 862 C CA . LEU B 2 8 ? -18.248 14.489 4.019 1.00 73.81 6 LEU B CA 1
ATOM 863 C C . LEU B 2 8 ? -18.459 13.076 3.496 1.00 74.64 6 LEU B C 1
ATOM 864 O O . LEU B 2 8 ? -17.631 12.535 2.762 1.00 77.25 6 LEU B O 1
ATOM 869 N N . ASP B 2 9 ? -19.590 12.495 3.876 1.00 75.45 7 ASP B N 1
ATOM 870 C CA . ASP B 2 9 ? -20.072 11.267 3.267 1.00 74.48 7 ASP B CA 1
ATOM 871 C C . ASP B 2 9 ? -20.998 11.634 2.113 1.00 62.91 7 ASP B C 1
ATOM 872 O O . ASP B 2 9 ? -22.059 12.221 2.323 1.00 62.16 7 ASP B O 1
ATOM 877 N N . LEU B 2 10 ? -20.588 11.294 0.897 1.00 62.40 8 LEU B N 1
ATOM 878 C CA . LEU B 2 10 ? -21.315 11.712 -0.298 1.00 63.51 8 LEU B CA 1
ATOM 879 C C . LEU B 2 10 ? -22.260 10.644 -0.842 1.00 67.48 8 LEU B C 1
ATOM 880 O O . LEU B 2 10 ? -22.013 9.445 -0.716 1.00 73.84 8 LEU B O 1
ATOM 885 N N . ASP B 2 11 ? -23.347 11.106 -1.449 1.00 62.15 9 ASP B N 1
ATOM 886 C CA . ASP B 2 11 ? -24.291 10.239 -2.138 1.00 69.49 9 ASP B CA 1
ATOM 887 C C . ASP B 2 11 ? -24.303 10.621 -3.614 1.00 73.04 9 ASP B C 1
ATOM 888 O O . ASP B 2 11 ? -24.951 11.592 -4.003 1.00 81.07 9 ASP B O 1
ATOM 893 N N . LEU B 2 12 ? -23.577 9.864 -4.433 1.00 69.10 10 LEU B N 1
ATOM 894 C CA . LEU B 2 12 ? -23.322 10.279 -5.811 1.00 73.06 10 LEU B CA 1
ATOM 895 C C . LEU B 2 12 ? -23.813 9.303 -6.880 1.00 79.14 10 LEU B C 1
ATOM 896 O O . LEU B 2 12 ? -23.930 9.672 -8.048 1.00 77.40 10 LEU B O 1
ATOM 901 N N . ASP B 2 13 ? -24.092 8.063 -6.494 1.00 81.91 11 ASP B N 1
ATOM 902 C CA . ASP B 2 13 ? -24.487 7.056 -7.474 1.00 90.69 11 ASP B CA 1
ATOM 903 C C . ASP B 2 13 ? -25.838 6.431 -7.148 1.00 101.88 11 ASP B C 1
ATOM 904 O O . ASP B 2 13 ? -26.876 6.905 -7.609 1.00 106.23 11 ASP B O 1
#

Nearest PDB structures (foldseek):
  5df6-assembly1_A  TM=9.843E-01  e=9.706E-20  Homo sapiens
  6roz-assembly2_C  TM=9.893E-01  e=1.983E-19  Homo sapiens
  5x7b-assembly1_A  TM=9.911E-01  e=3.558E-19  Homo sapiens
  1aya-assembly2_B  TM=9.871E-01  e=8.278E-19  Mus musculus
  8u7w-assembly1_A  TM=9.457E-01  e=4.481E-18  Homo sapiens

Solvent-accessible surface area: 6204 Å² total

GO terms:
  GO:0005515 protein binding (F, IPI)
  GO:0060090 molecular adaptor activity (F, IDA)
  GO:0004726 non-membrane spanning protein tyrosine phosphatase activity (F, IDA)
  GO:0005925 focal adhesion (C, IDA)
  GO:0042130 negative regulation of T cell proliferation (P, IDA)
  GO:0019221 cytokine-mediated signaling pathway (P, IDA)
  GO:0032480 negative regulation of type 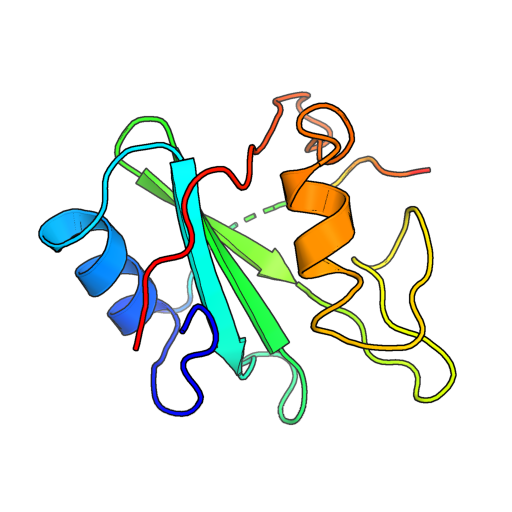I interferon production (P, IDA)
  GO:1902564 negative regulation of neutrophil activation (P, IDA)
  GO:0005737 cytoplasm (C, IC)
  GO:0004725 protein tyrosine phosphatase activity (F, IDA)
  GO:0004725 protein tyrosine phosphatase activity (F, IMP)
  GO:0042311 vasodilation (P, IMP)
  GO:0051897 positive regulation of phosphatidylinositol 3-kinase/protein kinase B signal transduction (P, IMP)
  GO:1902533 positive regulation of intracellular signal transduction (P, IMP)
  GO:0071260 cellular response to mechanical stimulus (P, IMP)
  GO:0050839 cell adhesion molecule binding (F, IPI)
  GO:0045296 cadherin binding (F, IPI)
  GO:1990782 protein tyrosine kinase binding (F, IPI)
  GO:0005634 nucleus (C, IDA)
  GO:0005737 cytoplasm (C, IDA)

Sequence (110 aa):
RWFHPNITGVEAENLLLTRGVDGSFLARPSKSNPGDFTLSVRRNGAVTHIKIQNTGDYYDLYGGEKFATLAEELVQYYMEHHGQLKEKNGDVIELKYPLNNCKQVELDLDLD